Protein AF-A0A951C9Q3-F1 (afdb_monomer_lite)

Sequence (137 aa):
ATAHCTKGAGIWDWASNDQGAEPDVVMASCGDVPTMESLAATALLRQRLPDAKIRFVNVVDLFKLVPHTEHPHGMTDREFEALFTPDKPVIFNVHSYPGLIDRLKRSGPSGAVFCKKSEAVFLDAVFSRAQDWLRSS

pLDDT: mean 73.92, std 15.93, range [34.81, 93.25]

Foldseek 3Di:
DPDQPPQQKDWDPVLWDCNLPDFQEEEEEEDDVRLVLSSVLSVVLCVVPVPGTYIYMYGDDLQCCPDCVVPVSHHHLVVVCSRGNQAHEYEYGYADDPVSVVVCPVSHHPHYDYDYDDSVRSSVVSVVVSVVVVVVD

Structure (mmCIF, N/CA/C/O backbone):
data_AF-A0A951C9Q3-F1
#
_entry.id   AF-A0A951C9Q3-F1
#
loop_
_atom_site.group_PDB
_atom_site.id
_atom_site.type_symbol
_atom_site.label_atom_id
_atom_site.label_alt_id
_atom_site.label_comp_id
_atom_site.label_asym_id
_atom_site.label_entity_id
_atom_site.label_seq_id
_atom_site.pdbx_PDB_ins_code
_atom_site.Cartn_x
_atom_site.Cartn_y
_atom_site.Cartn_z
_atom_site.occupancy
_atom_site.B_iso_or_equiv
_atom_site.auth_seq_id
_atom_site.auth_comp_id
_atom_site.auth_asym_id
_atom_site.auth_atom_id
_atom_site.pdbx_PDB_model_num
ATOM 1 N N . ALA A 1 1 ? 2.908 -21.199 -4.649 1.00 40.22 1 ALA A N 1
ATOM 2 C CA . ALA A 1 1 ? 3.579 -19.922 -4.332 1.00 40.22 1 ALA A CA 1
ATOM 3 C C . ALA A 1 1 ? 4.092 -19.235 -5.610 1.00 40.22 1 ALA A C 1
ATOM 5 O O . ALA A 1 1 ? 5.249 -18.848 -5.683 1.00 40.22 1 ALA A O 1
ATOM 6 N N . THR A 1 2 ? 3.238 -19.072 -6.633 1.00 34.81 2 THR A N 1
ATOM 7 C CA . THR A 1 2 ? 3.688 -18.699 -7.993 1.00 34.81 2 THR A CA 1
ATOM 8 C C . THR A 1 2 ? 2.633 -17.857 -8.719 1.00 34.81 2 THR A C 1
ATOM 10 O O . THR A 1 2 ? 2.186 -18.200 -9.801 1.00 34.81 2 THR A O 1
ATOM 13 N N . ALA A 1 3 ? 2.174 -16.773 -8.096 1.00 39.34 3 ALA A N 1
ATOM 14 C CA . ALA A 1 3 ? 1.381 -15.741 -8.785 1.00 39.34 3 ALA A CA 1
ATOM 15 C C . ALA A 1 3 ? 1.983 -14.335 -8.617 1.00 39.34 3 ALA A C 1
ATOM 17 O O . ALA A 1 3 ? 1.625 -13.407 -9.334 1.00 39.34 3 ALA A O 1
ATOM 18 N N . HIS A 1 4 ? 2.939 -14.188 -7.694 1.00 43.34 4 HIS A N 1
ATOM 19 C CA . HIS A 1 4 ? 3.469 -12.897 -7.269 1.00 43.34 4 HIS A CA 1
ATOM 20 C C . HIS A 1 4 ? 4.774 -12.495 -7.983 1.00 43.34 4 HIS A C 1
ATOM 22 O O . HIS A 1 4 ? 5.127 -11.322 -8.017 1.00 43.34 4 HIS A O 1
ATOM 28 N N . CYS A 1 5 ? 5.483 -13.448 -8.603 1.00 34.97 5 CYS A N 1
ATOM 29 C CA . CYS A 1 5 ? 6.807 -13.207 -9.193 1.00 34.97 5 CYS A CA 1
ATOM 30 C C . CYS A 1 5 ? 6.794 -12.660 -10.631 1.00 34.97 5 CYS A C 1
ATOM 32 O O . CYS A 1 5 ? 7.859 -12.342 -11.147 1.00 34.97 5 CYS A O 1
ATOM 34 N N . THR A 1 6 ? 5.638 -12.519 -11.289 1.00 46.56 6 THR A N 1
ATOM 35 C CA . THR A 1 6 ? 5.596 -12.129 -12.717 1.00 46.56 6 THR A CA 1
ATOM 36 C C . THR A 1 6 ? 5.184 -10.670 -12.953 1.00 46.56 6 THR A C 1
ATOM 38 O O . THR A 1 6 ? 5.308 -10.184 -14.071 1.00 46.56 6 THR A O 1
ATOM 41 N N . LYS A 1 7 ? 4.718 -9.935 -11.929 1.00 59.47 7 LYS A N 1
ATOM 42 C CA . LYS A 1 7 ? 4.153 -8.579 -12.114 1.00 59.47 7 LYS A CA 1
ATOM 43 C C . LYS A 1 7 ? 4.946 -7.432 -11.486 1.00 59.47 7 LYS A C 1
ATOM 45 O O . LYS A 1 7 ? 4.603 -6.283 -11.727 1.00 59.47 7 LYS A O 1
ATOM 50 N N . GLY A 1 8 ? 6.011 -7.703 -10.729 1.00 73.69 8 GLY A N 1
ATOM 51 C CA . GLY A 1 8 ? 6.880 -6.671 -10.136 1.00 73.69 8 GLY A CA 1
ATOM 52 C C . GLY A 1 8 ? 6.212 -5.751 -9.096 1.00 73.69 8 GLY A C 1
ATOM 53 O O . GLY A 1 8 ? 6.913 -5.036 -8.390 1.00 73.69 8 GLY A O 1
ATOM 54 N N . ALA A 1 9 ? 4.892 -5.832 -8.921 1.00 82.94 9 ALA A N 1
ATOM 55 C CA . ALA A 1 9 ? 4.154 -5.443 -7.727 1.00 82.94 9 ALA A CA 1
ATOM 56 C C . ALA A 1 9 ? 2.946 -6.371 -7.539 1.00 82.94 9 ALA A C 1
ATOM 58 O O . ALA A 1 9 ? 2.446 -6.952 -8.509 1.00 82.94 9 ALA A O 1
ATOM 59 N N . GLY A 1 10 ? 2.453 -6.492 -6.311 1.00 87.00 10 GLY A N 1
ATOM 60 C CA . GLY A 1 10 ? 1.210 -7.208 -6.064 1.00 87.00 10 GLY A CA 1
ATOM 61 C C . GLY A 1 10 ? 0.670 -7.061 -4.651 1.00 87.00 10 GLY A C 1
ATOM 62 O O . GLY A 1 10 ? 1.359 -6.613 -3.737 1.00 87.00 10 GLY A O 1
ATOM 63 N N . ILE A 1 11 ? -0.574 -7.506 -4.483 1.00 90.62 11 ILE A N 1
ATOM 64 C CA . ILE A 1 11 ? -1.285 -7.508 -3.204 1.00 90.62 11 ILE A CA 1
ATOM 65 C C . ILE A 1 11 ? -0.825 -8.695 -2.351 1.00 90.62 11 ILE A C 1
ATOM 67 O O . ILE A 1 11 ? -0.667 -9.811 -2.854 1.00 90.62 11 ILE A O 1
ATOM 71 N N . TRP A 1 12 ? -0.581 -8.451 -1.065 1.00 92.00 12 TRP A N 1
ATOM 72 C CA . TRP A 1 12 ? -0.310 -9.490 -0.072 1.00 92.00 12 TRP A CA 1
ATOM 73 C C . TRP A 1 12 ? -1.570 -9.763 0.738 1.00 92.00 12 TRP A C 1
ATOM 75 O O . TRP A 1 12 ? -1.875 -9.041 1.688 1.00 92.00 12 TRP A O 1
ATOM 85 N N . ASP A 1 13 ? -2.283 -10.832 0.383 1.00 88.75 13 ASP A N 1
ATOM 86 C CA . ASP A 1 13 ? -3.567 -11.187 1.006 1.00 88.75 13 ASP A CA 1
ATOM 87 C C . ASP A 1 13 ? -3.448 -11.415 2.518 1.00 88.75 13 ASP A C 1
ATOM 89 O O . ASP A 1 13 ? -4.340 -11.061 3.275 1.00 88.75 13 ASP A O 1
ATOM 93 N N . TRP A 1 14 ? -2.317 -11.955 2.981 1.00 90.06 14 TRP A N 1
ATOM 94 C CA . TRP A 1 14 ? -2.076 -12.210 4.405 1.00 90.06 14 TRP A CA 1
ATOM 95 C C . TRP A 1 14 ? -1.842 -10.930 5.225 1.00 90.06 14 TRP A C 1
ATOM 97 O O . TRP A 1 14 ? -2.091 -10.914 6.432 1.00 90.06 14 TRP A O 1
ATOM 107 N N . ALA A 1 15 ? -1.346 -9.867 4.585 1.00 89.88 15 ALA A N 1
ATOM 108 C CA . ALA A 1 15 ? -1.128 -8.562 5.207 1.00 89.88 15 ALA A CA 1
ATOM 109 C C . ALA A 1 15 ? -2.353 -7.643 5.053 1.00 89.88 15 ALA A C 1
ATOM 111 O O . ALA A 1 15 ? -2.518 -6.705 5.833 1.00 89.88 15 ALA A O 1
ATOM 112 N N . SER A 1 16 ? -3.219 -7.940 4.082 1.00 91.38 16 SER A N 1
ATOM 113 C CA . SER A 1 16 ? -4.458 -7.216 3.800 1.00 91.38 16 SER A CA 1
ATOM 114 C C . SER A 1 16 ? -5.625 -7.745 4.644 1.00 91.38 16 SER A C 1
ATOM 116 O O . SER A 1 16 ? -5.615 -8.884 5.109 1.00 91.38 16 SER A O 1
ATOM 118 N N . ASN A 1 17 ? -6.657 -6.927 4.847 1.00 92.12 17 ASN A N 1
ATOM 119 C CA . ASN A 1 17 ? -7.937 -7.349 5.443 1.00 92.12 17 ASN A CA 1
ATOM 120 C C . ASN A 1 17 ? -9.161 -6.882 4.633 1.00 92.12 17 ASN A C 1
ATOM 122 O O . ASN A 1 17 ? -10.287 -7.053 5.094 1.00 92.12 17 ASN A O 1
ATOM 126 N N . ASP A 1 18 ? -8.954 -6.336 3.431 1.00 87.56 18 ASP A N 1
ATOM 127 C CA . ASP A 1 18 ? -10.035 -5.905 2.539 1.00 87.56 18 ASP A CA 1
ATOM 128 C C . ASP A 1 18 ? -10.830 -7.074 1.920 1.00 87.56 18 ASP A C 1
ATOM 130 O O . ASP A 1 18 ? -11.957 -6.874 1.479 1.00 87.56 18 ASP A O 1
ATOM 134 N N . GLN A 1 19 ? -10.272 -8.293 1.911 1.00 85.75 19 GLN A N 1
ATOM 135 C CA . GLN A 1 19 ? -10.859 -9.500 1.307 1.00 85.75 19 GLN A CA 1
ATOM 136 C C . GLN A 1 19 ? -11.293 -9.297 -0.158 1.00 85.75 19 GLN A C 1
ATOM 138 O O . GLN A 1 19 ? -12.280 -9.872 -0.613 1.00 85.75 19 GLN A O 1
ATOM 143 N N . GLY A 1 20 ? -10.569 -8.454 -0.900 1.00 78.62 20 GLY A N 1
ATOM 144 C CA . GLY A 1 20 ? -10.906 -8.093 -2.277 1.00 78.62 20 GLY A CA 1
ATOM 145 C C . GLY A 1 20 ? -12.056 -7.087 -2.409 1.00 78.62 20 GLY A C 1
ATOM 146 O O . GLY A 1 20 ? -12.415 -6.730 -3.531 1.00 78.62 20 GLY A O 1
ATOM 147 N N . ALA A 1 21 ? -12.615 -6.600 -1.299 1.00 85.81 21 ALA A N 1
ATOM 148 C CA . ALA A 1 21 ? -13.512 -5.454 -1.298 1.00 85.81 21 ALA A CA 1
ATOM 149 C C . ALA A 1 21 ? -12.733 -4.142 -1.498 1.00 85.81 21 ALA A C 1
ATOM 151 O O . ALA A 1 21 ? -11.500 -4.106 -1.542 1.00 85.81 21 ALA A O 1
ATOM 152 N N . GLU A 1 22 ? -13.475 -3.047 -1.626 1.00 85.94 22 GLU A N 1
ATOM 153 C CA . GLU A 1 22 ? -12.917 -1.701 -1.711 1.00 85.94 22 GLU A CA 1
ATOM 154 C C . GLU A 1 22 ? -12.209 -1.335 -0.388 1.00 85.94 22 GLU A C 1
ATOM 156 O O . GLU A 1 22 ? -12.847 -1.415 0.670 1.00 85.94 22 GLU A O 1
ATOM 161 N N . PRO A 1 23 ? -10.899 -1.007 -0.411 1.00 90.31 23 PRO A N 1
ATOM 162 C CA . PRO A 1 23 ? -10.156 -0.634 0.786 1.00 90.31 23 PRO A CA 1
ATOM 163 C C . PRO A 1 23 ? -10.430 0.823 1.180 1.00 90.31 23 PRO A C 1
ATOM 165 O O . PRO A 1 23 ? -10.731 1.660 0.334 1.00 90.31 23 PRO A O 1
ATOM 168 N N . ASP A 1 24 ? -10.248 1.144 2.456 1.00 87.62 24 ASP A N 1
ATOM 169 C CA . ASP A 1 24 ? -10.248 2.524 2.955 1.00 87.62 24 ASP A CA 1
ATOM 170 C C . ASP A 1 24 ? -8.873 3.180 2.764 1.00 87.62 24 ASP A C 1
ATOM 172 O O . ASP A 1 24 ? -8.761 4.392 2.578 1.00 87.62 24 ASP A O 1
ATOM 176 N N . VAL A 1 25 ? -7.810 2.367 2.782 1.00 86.94 25 VAL A N 1
ATOM 177 C CA . VAL A 1 25 ? -6.433 2.793 2.521 1.00 86.94 25 VAL A CA 1
ATOM 178 C C . VAL A 1 25 ? -5.623 1.686 1.852 1.00 86.94 25 VAL A C 1
ATOM 180 O O . VAL A 1 25 ? -5.740 0.502 2.182 1.00 86.94 25 VAL A O 1
ATOM 183 N N . VAL A 1 26 ? -4.733 2.085 0.946 1.00 89.12 26 VAL A N 1
ATOM 184 C CA . VAL A 1 26 ? -3.696 1.210 0.395 1.00 89.12 26 VAL A CA 1
ATOM 185 C C . VAL A 1 26 ? -2.362 1.502 1.079 1.00 89.12 26 VAL A C 1
ATOM 187 O O . VAL A 1 26 ? -1.812 2.592 0.945 1.00 89.12 26 VAL A O 1
ATOM 190 N N . MET A 1 27 ? -1.824 0.527 1.805 1.00 90.19 27 MET A N 1
ATOM 191 C CA . MET A 1 27 ? -0.444 0.529 2.280 1.00 90.19 27 MET A CA 1
ATOM 192 C C . MET A 1 27 ? 0.445 -0.091 1.209 1.00 90.19 27 MET A C 1
ATOM 194 O O . MET A 1 27 ? 0.181 -1.199 0.750 1.00 90.19 27 MET A O 1
ATOM 198 N N . ALA A 1 28 ? 1.513 0.593 0.826 1.00 89.31 28 ALA A N 1
ATOM 199 C CA . ALA A 1 28 ? 2.423 0.113 -0.193 1.00 89.31 28 ALA A CA 1
ATOM 200 C C . ALA A 1 28 ? 3.881 0.302 0.206 1.00 89.31 28 ALA A C 1
ATOM 202 O O . ALA A 1 28 ? 4.246 1.307 0.814 1.00 89.31 28 ALA A O 1
ATOM 203 N N . SER A 1 29 ? 4.727 -0.656 -0.155 1.00 89.31 29 SER A N 1
ATOM 204 C CA . SER A 1 29 ? 6.150 -0.626 0.173 1.00 89.31 29 SER A CA 1
ATOM 205 C C . SER A 1 29 ? 7.016 -1.035 -1.004 1.00 89.31 29 SER A C 1
ATOM 207 O O . SER A 1 29 ? 6.598 -1.807 -1.864 1.00 89.31 29 SER A O 1
ATOM 209 N N . CYS A 1 30 ? 8.249 -0.533 -1.029 1.00 86.75 30 CYS A N 1
ATOM 210 C CA . CYS A 1 30 ? 9.271 -1.015 -1.946 1.00 86.75 30 CYS A CA 1
ATOM 211 C C . CYS A 1 30 ? 10.632 -1.112 -1.260 1.00 86.75 30 CYS A C 1
ATOM 213 O O . CYS A 1 30 ? 11.171 -0.105 -0.799 1.00 86.75 30 CYS A O 1
ATOM 215 N N . GLY A 1 31 ? 11.217 -2.309 -1.278 1.00 84.00 31 GLY A N 1
ATOM 216 C CA . GLY A 1 31 ? 12.478 -2.632 -0.610 1.00 84.00 31 GLY A CA 1
ATOM 217 C C . GLY A 1 31 ? 12.272 -3.465 0.654 1.00 84.00 31 GLY A C 1
ATOM 218 O O . GLY A 1 31 ? 11.160 -3.613 1.145 1.00 84.00 31 GLY A O 1
ATOM 219 N N . ASP A 1 32 ? 13.354 -4.001 1.195 1.00 83.31 32 ASP A N 1
ATOM 220 C CA . ASP A 1 32 ? 13.374 -4.874 2.371 1.00 83.31 32 ASP A CA 1
ATOM 221 C C . ASP A 1 32 ? 12.925 -4.161 3.658 1.00 83.31 32 ASP A C 1
ATOM 223 O O . ASP A 1 32 ? 11.906 -4.509 4.256 1.00 83.31 32 ASP A O 1
ATOM 227 N N . VAL A 1 33 ? 13.643 -3.115 4.056 1.00 84.94 33 VAL A N 1
ATOM 228 C CA . VAL A 1 33 ? 13.368 -2.352 5.278 1.00 84.94 33 VAL A CA 1
ATOM 229 C C . VAL A 1 33 ? 12.026 -1.592 5.206 1.00 84.94 33 VAL A C 1
ATOM 231 O O . VAL A 1 33 ? 11.254 -1.715 6.156 1.00 84.94 33 VAL A O 1
ATOM 234 N N . PRO A 1 34 ? 11.640 -0.913 4.098 1.00 85.31 34 PRO A N 1
ATOM 235 C CA . PRO A 1 34 ? 10.333 -0.253 3.989 1.00 85.31 34 PRO A CA 1
ATOM 236 C C . PRO A 1 34 ? 9.173 -1.231 4.090 1.00 85.31 34 PRO A C 1
ATOM 238 O O . PRO A 1 34 ? 8.109 -0.886 4.599 1.00 85.31 34 PRO A O 1
ATOM 241 N N . THR A 1 35 ? 9.362 -2.458 3.600 1.00 88.62 35 THR A N 1
ATOM 242 C CA . THR A 1 35 ? 8.339 -3.499 3.701 1.00 88.62 35 THR A CA 1
ATOM 243 C C . THR A 1 35 ? 8.158 -3.933 5.145 1.00 88.62 35 THR A C 1
ATOM 245 O O . THR A 1 35 ? 7.024 -3.981 5.613 1.00 88.62 35 THR A O 1
ATOM 248 N N . MET A 1 36 ? 9.245 -4.153 5.888 1.00 89.19 36 MET A N 1
ATOM 249 C CA . MET A 1 36 ? 9.163 -4.479 7.316 1.00 89.19 36 MET A CA 1
ATOM 250 C C . MET A 1 36 ? 8.477 -3.371 8.126 1.00 89.19 36 MET A C 1
ATOM 252 O O . MET A 1 36 ? 7.574 -3.652 8.915 1.00 89.19 36 MET A O 1
ATOM 256 N N . GLU A 1 37 ? 8.839 -2.111 7.885 1.00 87.50 37 GLU A N 1
ATOM 257 C CA . GLU A 1 37 ? 8.205 -0.950 8.523 1.00 87.50 37 GLU A CA 1
ATOM 258 C C . GLU A 1 37 ? 6.711 -0.850 8.180 1.00 87.50 37 GLU A C 1
ATOM 260 O O . GLU A 1 37 ? 5.874 -0.637 9.057 1.00 87.50 37 GLU A O 1
ATOM 265 N N . SER A 1 38 ? 6.352 -1.043 6.908 1.00 89.81 38 SER A N 1
ATOM 266 C CA . SER A 1 38 ? 4.963 -0.948 6.441 1.00 89.81 38 SER A CA 1
ATOM 267 C C . SER A 1 38 ? 4.097 -2.081 6.981 1.00 89.81 38 SER A C 1
ATOM 269 O O . SER A 1 38 ? 2.928 -1.864 7.304 1.00 89.81 38 SER A O 1
ATOM 271 N N . LEU A 1 39 ? 4.656 -3.284 7.128 1.00 91.44 39 LEU A N 1
ATOM 272 C CA . LEU A 1 39 ? 3.983 -4.405 7.783 1.00 91.44 39 LEU A CA 1
ATOM 273 C C . LEU A 1 39 ? 3.726 -4.110 9.263 1.00 91.44 39 LEU A C 1
ATOM 275 O O . LEU A 1 39 ? 2.613 -4.325 9.743 1.00 91.44 39 LEU A O 1
ATOM 279 N N . ALA A 1 40 ? 4.723 -3.575 9.973 1.00 89.62 40 ALA A N 1
ATOM 280 C CA . ALA A 1 40 ? 4.570 -3.178 11.370 1.00 89.62 40 ALA A CA 1
ATOM 281 C C . ALA A 1 40 ? 3.504 -2.079 11.529 1.00 89.62 40 ALA A C 1
ATOM 283 O O . ALA A 1 40 ? 2.618 -2.192 12.377 1.00 89.62 40 ALA A O 1
ATOM 284 N N . ALA A 1 41 ? 3.526 -1.061 10.665 1.00 88.38 41 ALA A N 1
ATOM 285 C CA . ALA A 1 41 ? 2.513 -0.010 10.636 1.00 88.38 41 ALA A CA 1
ATOM 286 C C . ALA A 1 41 ? 1.113 -0.566 10.333 1.00 88.38 41 ALA A C 1
ATOM 288 O O . ALA A 1 41 ? 0.155 -0.209 11.012 1.00 88.38 41 ALA A O 1
ATOM 289 N N . THR A 1 42 ? 0.990 -1.492 9.378 1.00 90.56 42 THR A N 1
ATOM 290 C CA . THR A 1 42 ? -0.282 -2.162 9.053 1.00 90.56 42 THR A CA 1
ATOM 291 C C . THR A 1 42 ? -0.823 -2.939 10.249 1.00 90.56 42 THR A C 1
ATOM 293 O O . THR A 1 42 ? -2.003 -2.831 10.576 1.00 90.56 42 THR A O 1
ATOM 296 N N . ALA A 1 43 ? 0.033 -3.685 10.952 1.00 89.25 43 ALA A N 1
ATOM 297 C CA . ALA A 1 43 ? -0.360 -4.406 12.157 1.00 89.25 43 ALA A CA 1
ATOM 298 C C . ALA A 1 43 ? -0.851 -3.453 13.262 1.00 89.25 43 ALA A C 1
ATOM 300 O O . ALA A 1 43 ? -1.878 -3.716 13.887 1.00 89.25 43 ALA A O 1
ATOM 301 N N . LEU A 1 44 ? -0.163 -2.326 13.469 1.00 87.50 44 LEU A N 1
ATOM 302 C CA . LEU A 1 44 ? -0.557 -1.303 14.443 1.00 87.50 44 LEU A CA 1
ATOM 303 C C . LEU A 1 44 ? -1.868 -0.606 14.062 1.00 87.50 44 LEU A C 1
ATOM 305 O O . LEU A 1 44 ? -2.717 -0.391 14.927 1.00 87.50 44 LEU A O 1
ATOM 309 N N . LEU A 1 45 ? -2.059 -0.281 12.782 1.00 86.62 45 LEU A N 1
ATOM 310 C CA . LEU A 1 45 ? -3.303 0.300 12.279 1.00 86.62 45 LEU A CA 1
ATOM 311 C C . LEU A 1 45 ? -4.482 -0.633 12.528 1.00 86.62 45 LEU A C 1
ATOM 313 O O . LEU A 1 45 ? -5.482 -0.191 13.073 1.00 86.62 45 LEU A O 1
ATOM 317 N N . ARG A 1 46 ? -4.340 -1.927 12.232 1.00 87.56 46 ARG A N 1
ATOM 318 C CA . ARG A 1 46 ? -5.395 -2.923 12.479 1.00 87.56 46 ARG A CA 1
ATOM 319 C C . ARG A 1 46 ? -5.757 -3.066 13.955 1.00 87.56 46 ARG A C 1
ATOM 321 O O . ARG A 1 46 ? -6.893 -3.395 14.270 1.00 87.56 46 ARG A O 1
ATOM 328 N N . GLN A 1 47 ? -4.809 -2.833 14.863 1.00 87.75 47 GLN A N 1
ATOM 329 C CA . GLN A 1 47 ? -5.086 -2.841 16.302 1.00 87.75 47 GLN A CA 1
ATOM 330 C C . GLN A 1 47 ? -5.846 -1.591 16.755 1.00 87.75 47 GLN A C 1
ATOM 332 O O . GLN A 1 47 ? -6.678 -1.680 17.653 1.00 87.75 47 GLN A O 1
ATOM 337 N N . ARG A 1 48 ? -5.552 -0.425 16.167 1.00 87.00 48 ARG A N 1
ATOM 338 C CA . ARG A 1 48 ? -6.182 0.850 16.549 1.00 87.00 48 ARG A CA 1
ATOM 339 C C . ARG A 1 48 ? -7.490 1.131 15.808 1.00 87.00 48 ARG A C 1
ATOM 341 O O . ARG A 1 48 ? -8.337 1.826 16.353 1.00 87.00 48 ARG A O 1
ATOM 348 N N . LEU A 1 49 ? -7.630 0.608 14.592 1.00 87.06 49 LEU A N 1
ATOM 349 C CA . LEU A 1 49 ? -8.753 0.785 13.670 1.00 87.06 49 LEU A CA 1
ATOM 350 C C . LEU A 1 49 ? -9.188 -0.589 13.138 1.00 87.06 49 LEU A C 1
ATOM 352 O O . LEU A 1 49 ? -8.861 -0.943 12.004 1.00 87.06 49 LEU A O 1
ATOM 356 N N . PRO A 1 50 ? -9.883 -1.398 13.954 1.00 86.38 50 PRO A N 1
ATOM 357 C CA . PRO A 1 50 ? -10.254 -2.761 13.574 1.00 86.38 50 PRO A CA 1
ATOM 358 C C . PRO A 1 50 ? -11.219 -2.811 12.381 1.00 86.38 50 PRO A C 1
ATOM 360 O O . PRO A 1 50 ? -11.196 -3.782 11.627 1.00 86.38 50 PRO A O 1
ATOM 363 N N . ASP A 1 51 ? -12.017 -1.759 12.191 1.00 87.69 51 ASP A N 1
ATOM 364 C CA . ASP A 1 51 ? -13.022 -1.673 11.128 1.00 87.69 51 ASP A CA 1
ATOM 365 C C . ASP A 1 51 ? -12.455 -1.168 9.791 1.00 87.69 51 ASP A C 1
ATOM 367 O O . ASP A 1 51 ? -13.109 -1.300 8.758 1.00 87.69 51 ASP A O 1
ATOM 371 N N . ALA A 1 52 ? -11.234 -0.618 9.788 1.00 88.06 52 ALA A N 1
ATOM 372 C CA . ALA A 1 52 ? -10.609 -0.098 8.578 1.00 88.06 52 ALA A CA 1
ATOM 373 C C . ALA A 1 52 ? -10.130 -1.237 7.664 1.00 88.06 52 ALA A C 1
ATOM 375 O O . ALA A 1 52 ? -9.386 -2.137 8.080 1.00 88.06 52 ALA A O 1
ATOM 376 N N . LYS A 1 53 ? -10.505 -1.167 6.386 1.00 91.94 53 LYS A N 1
ATOM 377 C CA . LYS A 1 53 ? -10.041 -2.067 5.329 1.00 91.94 53 LYS A CA 1
ATOM 378 C C . LYS A 1 53 ? -8.738 -1.549 4.739 1.00 91.94 53 LYS A C 1
ATOM 380 O O . LYS A 1 53 ? -8.682 -0.504 4.095 1.00 91.94 53 LYS A O 1
ATOM 385 N N . ILE A 1 54 ? -7.685 -2.322 4.933 1.00 91.62 54 ILE A N 1
ATOM 386 C CA . ILE A 1 54 ? -6.328 -2.032 4.500 1.00 91.62 54 ILE A CA 1
ATOM 387 C C . ILE A 1 54 ? -5.935 -3.040 3.425 1.00 91.62 54 ILE A C 1
ATOM 389 O O . ILE A 1 54 ? -5.948 -4.257 3.646 1.00 91.62 54 ILE A O 1
ATOM 393 N N . ARG A 1 55 ? -5.529 -2.513 2.270 1.00 93.12 55 ARG A N 1
ATOM 394 C CA . ARG A 1 55 ? -4.861 -3.276 1.214 1.00 93.12 55 ARG A CA 1
ATOM 395 C C . ARG A 1 55 ? -3.359 -3.117 1.349 1.00 93.12 55 ARG A C 1
ATOM 397 O O . ARG A 1 55 ? -2.880 -1.990 1.370 1.00 93.12 55 ARG A O 1
ATOM 404 N N . PHE A 1 56 ? -2.615 -4.216 1.384 1.00 93.25 56 PHE A N 1
ATOM 405 C CA . PHE A 1 56 ? -1.155 -4.179 1.378 1.00 93.25 56 PHE A CA 1
ATOM 406 C C . PHE A 1 56 ? -0.603 -4.538 -0.003 1.00 93.25 56 PHE A C 1
ATOM 408 O O . PHE A 1 56 ? -0.847 -5.638 -0.500 1.00 93.25 56 PHE A O 1
ATOM 415 N N . VAL A 1 57 ? 0.175 -3.638 -0.604 1.00 91.12 57 VAL A N 1
ATOM 416 C CA . VAL A 1 57 ? 0.817 -3.813 -1.913 1.00 91.12 57 VAL A CA 1
ATOM 417 C C . VAL A 1 57 ? 2.333 -3.798 -1.756 1.00 91.12 57 VAL A C 1
ATOM 419 O O . VAL A 1 57 ? 2.928 -2.786 -1.398 1.00 91.12 57 VAL A O 1
ATOM 422 N N . ASN A 1 58 ? 2.986 -4.904 -2.092 1.00 90.44 58 ASN A N 1
ATOM 423 C CA . ASN A 1 58 ? 4.440 -4.948 -2.156 1.00 90.44 58 ASN A CA 1
ATOM 424 C C . ASN A 1 58 ? 4.913 -4.690 -3.589 1.00 90.44 58 ASN A C 1
ATOM 426 O O . ASN A 1 58 ? 4.518 -5.400 -4.517 1.00 90.44 58 ASN A O 1
ATOM 430 N N . VAL A 1 59 ? 5.787 -3.704 -3.764 1.00 87.25 59 VAL A N 1
ATOM 431 C CA . VAL A 1 59 ? 6.445 -3.379 -5.030 1.00 87.25 59 VAL A CA 1
ATOM 432 C C . VAL A 1 59 ? 7.878 -3.900 -4.984 1.00 87.25 59 VAL A C 1
ATOM 434 O O . VAL A 1 59 ? 8.667 -3.542 -4.115 1.00 87.25 59 VAL A O 1
ATOM 437 N N . VAL A 1 60 ? 8.212 -4.766 -5.934 1.00 84.44 60 VAL A N 1
ATOM 438 C CA . VAL A 1 60 ? 9.551 -5.349 -6.097 1.00 84.44 60 VAL A CA 1
ATOM 439 C C . VAL A 1 60 ? 10.360 -4.559 -7.124 1.00 84.44 60 VAL A C 1
ATOM 441 O O . VAL A 1 60 ? 11.560 -4.372 -6.951 1.00 84.44 60 VAL A O 1
ATOM 444 N N . ASP A 1 61 ? 9.704 -4.082 -8.182 1.00 80.00 61 ASP A N 1
ATOM 445 C CA . ASP A 1 61 ? 10.327 -3.338 -9.272 1.00 80.00 61 ASP A CA 1
ATOM 446 C C . ASP A 1 61 ? 9.708 -1.940 -9.386 1.00 80.00 61 ASP A C 1
ATOM 448 O O . ASP A 1 61 ? 8.559 -1.781 -9.794 1.00 80.00 61 ASP A O 1
ATOM 452 N N . LEU A 1 62 ? 10.482 -0.906 -9.045 1.00 76.31 62 LEU A N 1
ATOM 453 C CA . LEU A 1 62 ? 10.037 0.487 -9.141 1.00 76.31 62 LEU A CA 1
ATOM 454 C C . LEU A 1 62 ? 9.766 0.932 -10.581 1.00 76.31 62 LEU A C 1
ATOM 456 O O . LEU A 1 62 ? 8.948 1.828 -10.784 1.00 76.31 62 LEU A O 1
ATOM 460 N N . PHE A 1 63 ? 10.401 0.317 -11.583 1.00 76.06 63 PHE A N 1
ATOM 461 C CA . PHE A 1 63 ? 10.150 0.662 -12.983 1.00 76.06 63 PHE A CA 1
ATOM 462 C C . PHE A 1 63 ? 8.748 0.256 -13.438 1.00 76.06 63 PHE A C 1
ATOM 464 O O . PHE A 1 63 ? 8.237 0.825 -14.400 1.00 76.06 63 PHE A O 1
ATOM 471 N N . LYS A 1 64 ? 8.084 -0.659 -12.721 1.00 76.88 64 LYS A N 1
ATOM 472 C CA . LYS A 1 64 ? 6.674 -0.993 -12.960 1.00 76.88 64 LYS A CA 1
ATOM 473 C C . LYS A 1 64 ? 5.728 0.157 -12.650 1.00 76.88 64 LYS A C 1
ATOM 475 O O . LYS A 1 64 ? 4.656 0.222 -13.229 1.00 76.88 64 LYS A O 1
ATOM 480 N N . LEU A 1 65 ? 6.119 1.068 -11.765 1.00 74.94 65 LEU A N 1
ATOM 481 C CA . LEU A 1 65 ? 5.313 2.239 -11.428 1.00 74.94 65 LEU A CA 1
ATOM 482 C C . LEU A 1 65 ? 5.401 3.349 -12.485 1.00 74.94 65 LEU A C 1
ATOM 484 O O . LEU A 1 65 ? 4.676 4.338 -12.399 1.00 74.94 65 LEU A O 1
ATOM 488 N N . VAL A 1 66 ? 6.295 3.212 -13.466 1.00 74.25 66 VAL A N 1
ATOM 489 C CA . VAL A 1 66 ? 6.346 4.097 -14.633 1.00 74.25 66 VAL A CA 1
ATOM 490 C C . VAL A 1 66 ? 5.208 3.705 -15.584 1.00 74.25 66 VAL A C 1
ATOM 492 O O . VAL A 1 66 ? 4.966 2.508 -15.744 1.00 74.25 66 VAL A O 1
ATOM 495 N N . PRO A 1 67 ? 4.514 4.657 -16.233 1.00 72.25 67 PRO A N 1
ATOM 496 C CA . PRO A 1 67 ? 3.508 4.326 -17.233 1.00 72.25 67 PRO A CA 1
ATOM 497 C C . PRO A 1 67 ? 4.094 3.478 -18.364 1.00 72.25 67 PRO A C 1
ATOM 499 O O . PRO A 1 67 ? 5.197 3.742 -18.850 1.00 72.25 67 PRO A O 1
ATOM 502 N N . HIS A 1 68 ? 3.332 2.495 -18.842 1.00 76.31 68 HIS A N 1
ATOM 503 C CA . HIS A 1 68 ? 3.730 1.658 -19.980 1.00 76.31 68 HIS A CA 1
ATOM 504 C C . HIS A 1 68 ? 4.017 2.478 -21.260 1.00 76.31 68 HIS A C 1
ATOM 506 O O . HIS A 1 68 ? 4.747 2.037 -22.145 1.00 76.31 68 HIS A O 1
ATOM 512 N N . THR A 1 69 ? 3.464 3.689 -21.375 1.00 75.38 69 THR A N 1
ATOM 513 C CA . THR A 1 69 ? 3.737 4.630 -22.476 1.00 75.38 69 THR A CA 1
ATOM 514 C C . THR A 1 69 ? 5.144 5.234 -22.430 1.00 75.38 69 THR A C 1
ATOM 516 O O . THR A 1 69 ? 5.672 5.608 -23.474 1.00 75.38 69 THR A O 1
ATOM 519 N N . GLU A 1 70 ? 5.761 5.317 -21.247 1.00 73.81 70 GLU A N 1
ATOM 520 C CA . GLU A 1 70 ? 7.104 5.875 -21.039 1.00 73.81 70 GLU A CA 1
ATOM 521 C C . GLU A 1 70 ? 8.179 4.787 -20.907 1.00 73.81 70 GLU A C 1
ATOM 523 O O . GLU A 1 70 ? 9.343 5.029 -21.230 1.00 73.81 70 GLU A O 1
ATOM 528 N N . HIS A 1 71 ? 7.815 3.588 -20.440 1.00 74.25 71 HIS A N 1
ATOM 529 C CA . HIS A 1 71 ? 8.753 2.483 -20.262 1.00 74.25 71 HIS A CA 1
ATOM 530 C C . HIS A 1 71 ? 8.122 1.132 -20.647 1.00 74.25 71 HIS A C 1
ATOM 532 O O . HIS A 1 71 ? 7.058 0.804 -20.125 1.00 74.25 71 HIS A O 1
ATOM 538 N N . PRO A 1 72 ? 8.787 0.282 -21.461 1.00 77.56 72 PRO A N 1
ATOM 539 C CA . PRO A 1 72 ? 8.234 -1.004 -21.916 1.00 77.56 72 PRO A CA 1
ATOM 540 C C . PRO A 1 72 ? 7.873 -1.990 -20.798 1.00 77.56 72 PRO A C 1
ATOM 542 O O . PRO A 1 72 ? 7.115 -2.931 -21.008 1.00 77.56 72 PRO A O 1
ATOM 545 N N . HIS A 1 73 ? 8.449 -1.810 -19.608 1.00 76.88 73 HIS A N 1
ATOM 546 C CA . HIS A 1 73 ? 8.139 -2.630 -18.437 1.00 76.88 73 HIS A CA 1
ATOM 547 C C . HIS A 1 73 ? 7.177 -1.959 -17.457 1.00 76.88 73 HIS A C 1
ATOM 549 O O . HIS A 1 73 ? 6.858 -2.578 -16.444 1.00 76.88 73 HIS A O 1
ATOM 555 N N . GLY A 1 74 ? 6.725 -0.741 -17.748 1.00 77.50 74 GLY A N 1
ATOM 556 C CA . GLY A 1 74 ? 5.765 0.004 -16.946 1.00 77.50 74 GLY A CA 1
ATOM 557 C C . GLY A 1 74 ? 4.389 -0.658 -16.871 1.00 77.50 74 GLY A C 1
ATOM 558 O O . GLY A 1 74 ? 4.056 -1.506 -17.699 1.00 77.50 74 GLY A O 1
ATOM 559 N N . MET A 1 75 ? 3.595 -0.293 -15.869 1.00 79.88 75 MET A N 1
ATOM 560 C CA . MET A 1 75 ? 2.199 -0.721 -15.757 1.00 79.88 75 MET A CA 1
ATOM 561 C C . MET A 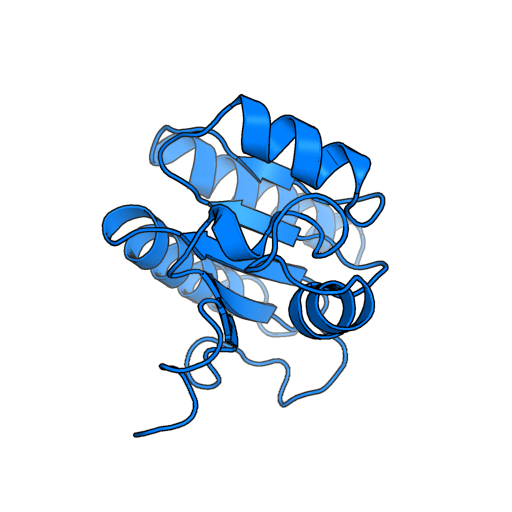1 75 ? 1.293 0.156 -16.616 1.00 79.88 75 MET A C 1
ATOM 563 O O . MET A 1 75 ? 1.553 1.340 -16.844 1.00 79.88 75 MET A O 1
ATOM 567 N N . THR A 1 76 ? 0.209 -0.438 -17.100 1.00 81.56 76 THR A N 1
ATOM 568 C CA . THR A 1 76 ? -0.913 0.320 -17.662 1.00 81.56 76 THR A CA 1
ATOM 569 C C . THR A 1 76 ? -1.697 1.014 -16.546 1.00 81.56 76 THR A C 1
ATOM 571 O O . THR A 1 76 ? -1.715 0.533 -15.412 1.00 81.56 76 THR A O 1
ATOM 574 N N . ASP A 1 77 ? -2.409 2.097 -16.865 1.00 79.00 77 ASP A N 1
ATOM 575 C CA . ASP A 1 77 ? -3.242 2.815 -15.885 1.00 79.00 77 ASP A CA 1
ATOM 576 C C . ASP A 1 77 ? -4.250 1.876 -15.209 1.00 79.00 77 ASP A C 1
ATOM 578 O O . ASP A 1 77 ? -4.413 1.893 -13.995 1.00 79.00 77 ASP A O 1
ATOM 582 N N . ARG A 1 78 ? -4.831 0.944 -15.973 1.00 79.56 78 ARG A N 1
ATOM 583 C CA . ARG A 1 78 ? -5.758 -0.070 -15.455 1.00 79.56 78 ARG A CA 1
ATOM 584 C C . ARG A 1 78 ? -5.109 -1.022 -14.444 1.00 79.56 78 ARG A C 1
ATOM 586 O O . ARG A 1 78 ? -5.758 -1.438 -13.488 1.00 79.56 78 ARG A O 1
ATOM 593 N N . GLU A 1 79 ? -3.856 -1.419 -14.662 1.00 81.62 79 GLU A N 1
ATOM 594 C CA . GLU A 1 79 ? -3.116 -2.255 -13.706 1.00 81.62 79 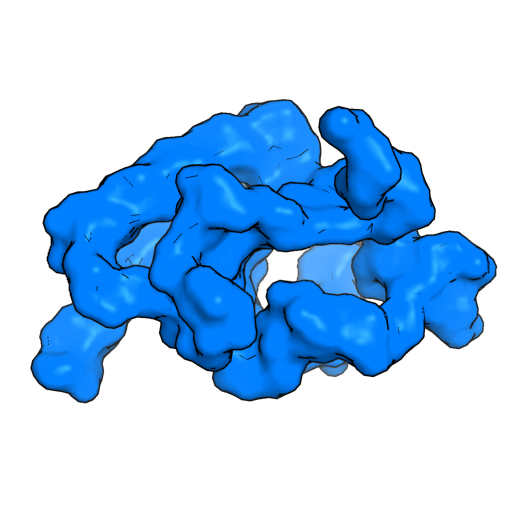GLU A CA 1
ATOM 595 C C . GLU A 1 79 ? -2.763 -1.471 -12.444 1.00 81.62 79 GLU A C 1
ATOM 597 O O . GLU A 1 79 ? -2.855 -2.014 -11.343 1.00 81.62 79 GLU A O 1
ATOM 602 N N . PHE A 1 80 ? -2.410 -0.195 -12.603 1.00 80.94 80 PHE A N 1
ATOM 603 C CA . PHE A 1 80 ? -2.150 0.699 -11.485 1.00 80.94 80 PHE A CA 1
ATOM 604 C C . PHE A 1 80 ? -3.415 0.910 -10.642 1.00 80.94 80 PHE A C 1
ATOM 606 O O . PHE A 1 80 ? -3.387 0.686 -9.434 1.00 80.94 80 PHE A O 1
ATOM 613 N N . GLU A 1 81 ? -4.544 1.245 -11.265 1.00 82.44 81 GLU A N 1
ATOM 614 C CA . GLU A 1 81 ? -5.840 1.415 -10.599 1.00 82.44 81 GLU A CA 1
ATOM 615 C C . GLU A 1 81 ? -6.311 0.133 -9.906 1.00 82.44 81 GLU A C 1
ATOM 617 O O . GLU A 1 81 ? -6.846 0.189 -8.801 1.00 82.44 81 GLU A O 1
ATOM 622 N N . ALA A 1 82 ? -6.073 -1.041 -10.496 1.00 83.50 82 ALA A N 1
ATOM 623 C CA . ALA A 1 82 ? -6.418 -2.309 -9.857 1.00 83.50 82 ALA A CA 1
ATOM 624 C C . ALA A 1 82 ? -5.646 -2.537 -8.541 1.00 83.50 82 ALA A C 1
ATOM 626 O O . ALA A 1 82 ? -6.177 -3.145 -7.608 1.00 83.50 82 ALA A O 1
ATOM 627 N N . LEU A 1 83 ? -4.404 -2.050 -8.454 1.00 83.56 83 LEU A N 1
ATOM 628 C CA . LEU A 1 83 ? -3.564 -2.176 -7.262 1.00 83.56 83 LEU A CA 1
ATOM 629 C C . LEU A 1 83 ? -3.837 -1.071 -6.239 1.00 83.56 83 LEU A C 1
ATOM 631 O O . LEU A 1 83 ? -4.033 -1.361 -5.059 1.00 83.56 83 LEU A O 1
ATOM 635 N N . PHE A 1 84 ? -3.848 0.179 -6.693 1.00 82.12 84 PHE A N 1
ATOM 636 C CA . PHE A 1 84 ? -3.825 1.364 -5.840 1.00 82.12 84 PHE A CA 1
ATOM 637 C C . PHE A 1 84 ? -5.179 2.039 -5.672 1.00 82.12 84 PHE A C 1
ATOM 639 O O . PHE A 1 84 ? -5.288 2.905 -4.810 1.00 82.12 84 PHE A O 1
ATOM 646 N N . THR A 1 85 ? -6.200 1.603 -6.421 1.00 81.25 85 THR A N 1
ATOM 647 C CA . THR A 1 85 ? -7.531 2.227 -6.536 1.00 81.25 85 THR A CA 1
ATOM 648 C C . THR A 1 85 ? -7.471 3.648 -7.121 1.00 81.25 85 THR A C 1
ATOM 650 O O . THR A 1 85 ? -6.422 4.284 -7.060 1.00 81.25 85 THR A O 1
ATOM 653 N N . PRO A 1 86 ? -8.550 4.162 -7.736 1.00 76.19 86 PRO A N 1
ATOM 654 C CA . PRO A 1 86 ? -8.539 5.493 -8.348 1.00 76.19 86 PRO A CA 1
ATOM 655 C C . PRO A 1 86 ? -8.782 6.643 -7.355 1.00 76.19 86 PRO A C 1
ATOM 657 O O . PRO A 1 86 ? -8.470 7.789 -7.670 1.00 76.19 86 PRO A O 1
ATOM 660 N N . ASP A 1 87 ? -9.355 6.367 -6.181 1.00 77.38 87 ASP A N 1
ATOM 661 C CA . ASP A 1 87 ? -9.918 7.381 -5.280 1.00 77.38 87 ASP A CA 1
ATOM 662 C C . ASP A 1 87 ? -9.511 7.223 -3.805 1.00 77.38 87 ASP A C 1
ATOM 664 O O . ASP A 1 87 ? -9.781 8.119 -3.002 1.00 77.38 87 ASP A O 1
ATOM 668 N N . LYS A 1 88 ? -8.847 6.123 -3.420 1.00 81.75 88 LYS A N 1
ATOM 669 C CA . LYS A 1 88 ? -8.446 5.894 -2.023 1.00 81.75 88 LYS A CA 1
ATOM 670 C C . LYS A 1 88 ? -7.057 6.441 -1.720 1.00 81.75 88 LYS A C 1
ATOM 672 O O . LYS A 1 88 ? -6.183 6.480 -2.591 1.00 81.75 88 LYS A O 1
ATOM 677 N N . PRO A 1 89 ? -6.811 6.853 -0.465 1.00 82.50 89 PRO A N 1
ATOM 678 C CA . PRO A 1 89 ? -5.481 7.253 -0.044 1.00 82.50 89 PRO A CA 1
ATOM 679 C C . PRO A 1 89 ? -4.497 6.081 -0.152 1.00 82.50 89 PRO A C 1
ATOM 681 O O . PRO A 1 89 ? -4.759 4.970 0.312 1.00 82.50 89 PRO A O 1
ATOM 684 N N . VAL A 1 90 ? -3.323 6.368 -0.714 1.00 82.62 90 VAL A N 1
ATOM 685 C CA . VAL A 1 90 ? -2.192 5.437 -0.794 1.00 82.62 90 VAL A CA 1
ATOM 686 C C . VAL A 1 90 ? -1.075 5.944 0.111 1.00 82.62 90 VAL A C 1
ATOM 688 O O . VAL A 1 90 ? -0.621 7.075 -0.056 1.00 82.62 90 VAL A O 1
ATOM 691 N N .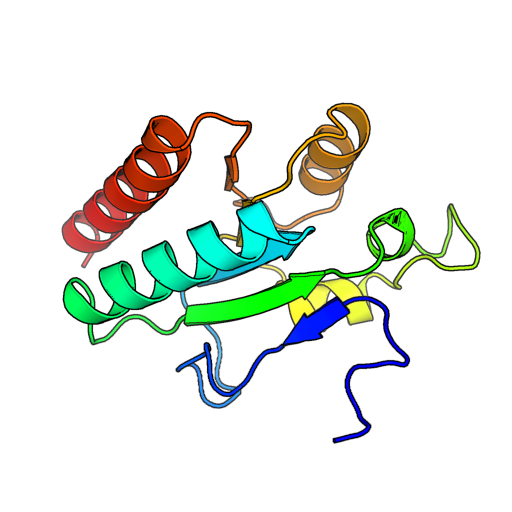 ILE A 1 91 ? -0.620 5.115 1.049 1.00 84.81 91 ILE A N 1
ATOM 692 C CA . ILE A 1 91 ? 0.569 5.348 1.870 1.00 84.81 91 ILE A CA 1
ATOM 693 C C . ILE A 1 91 ? 1.704 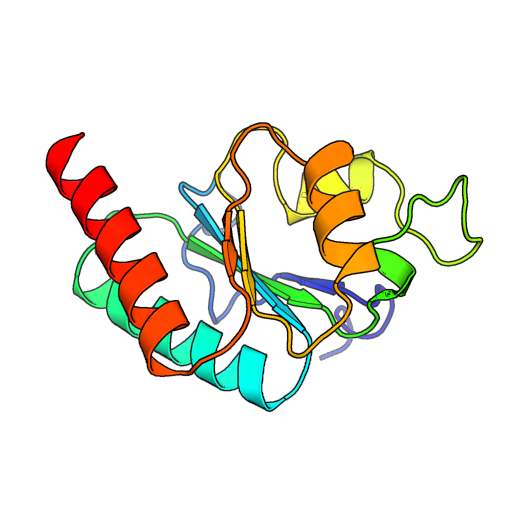4.531 1.266 1.00 84.81 91 ILE A C 1
ATOM 695 O O . ILE A 1 91 ? 1.712 3.310 1.384 1.00 84.81 91 ILE A O 1
ATOM 699 N N . PHE A 1 92 ? 2.656 5.194 0.611 1.00 83.50 92 PHE A N 1
ATOM 700 C CA . PHE A 1 92 ? 3.769 4.515 -0.059 1.00 83.50 92 PHE A CA 1
ATOM 701 C C . PHE A 1 92 ? 5.087 4.746 0.690 1.00 83.50 92 PHE A C 1
ATOM 703 O O . PHE A 1 92 ? 5.556 5.887 0.768 1.00 83.50 92 PHE A O 1
ATOM 710 N N . ASN A 1 93 ? 5.693 3.676 1.212 1.00 83.94 93 ASN A N 1
ATOM 711 C CA . ASN A 1 93 ? 6.996 3.698 1.874 1.00 83.94 93 ASN A CA 1
ATOM 712 C C . ASN A 1 93 ? 8.105 3.209 0.928 1.00 83.94 93 ASN A C 1
ATOM 714 O O . ASN A 1 93 ? 8.093 2.071 0.453 1.00 83.94 93 ASN A O 1
ATOM 718 N N . VAL A 1 94 ? 9.084 4.071 0.646 1.00 76.44 94 VAL A N 1
ATOM 719 C CA . VAL A 1 94 ? 10.196 3.755 -0.259 1.00 76.44 94 VAL A CA 1
ATOM 720 C C . VAL A 1 94 ? 11.472 4.483 0.126 1.00 76.44 94 VAL A C 1
ATOM 722 O O . VAL A 1 94 ? 11.469 5.655 0.503 1.00 76.44 94 VAL A O 1
ATOM 725 N N . HIS A 1 95 ? 12.598 3.787 -0.033 1.00 70.69 95 HIS A N 1
ATOM 726 C CA . HIS A 1 95 ? 13.866 4.254 0.510 1.00 70.69 95 HIS A CA 1
ATOM 727 C C . HIS A 1 95 ? 14.574 5.355 -0.260 1.00 70.69 95 HIS A C 1
ATOM 729 O O . HIS A 1 95 ? 15.350 6.052 0.393 1.00 70.69 95 HIS A O 1
ATOM 735 N N . SER A 1 96 ? 14.329 5.546 -1.564 1.00 56.09 96 SER A N 1
ATOM 736 C CA . SER A 1 96 ? 14.695 6.756 -2.330 1.00 56.09 96 SER A CA 1
ATOM 737 C C . SER A 1 96 ? 14.488 6.578 -3.833 1.00 56.09 96 SER A C 1
ATOM 739 O O . SER A 1 96 ? 15.242 5.850 -4.457 1.00 56.09 96 SER A O 1
ATOM 741 N N . TYR A 1 97 ? 13.566 7.346 -4.415 1.00 54.16 97 TYR A N 1
ATOM 742 C CA . TYR A 1 97 ? 13.723 7.978 -5.733 1.00 54.16 97 TYR A CA 1
ATOM 743 C C . TYR A 1 97 ? 12.847 9.241 -5.729 1.00 54.16 97 TYR A C 1
ATOM 745 O O . TYR A 1 97 ? 11.656 9.163 -6.031 1.00 54.16 97 TYR A O 1
ATOM 753 N N . PRO A 1 98 ? 13.387 10.416 -5.352 1.00 51.12 98 PRO A N 1
ATOM 754 C CA . PRO A 1 98 ? 12.609 11.657 -5.269 1.00 51.12 98 PRO A CA 1
ATOM 755 C C . PRO A 1 98 ? 11.824 11.947 -6.560 1.00 51.12 98 PRO A C 1
ATOM 757 O O . PRO A 1 98 ? 10.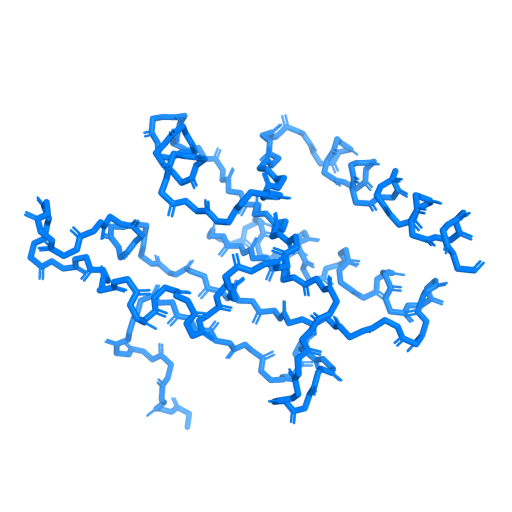632 12.229 -6.515 1.00 51.12 98 PRO A O 1
ATOM 760 N N . GLY A 1 99 ? 12.456 11.734 -7.721 1.00 53.72 99 GLY A N 1
ATOM 761 C CA . GLY A 1 99 ? 11.820 11.927 -9.028 1.00 53.72 99 GLY A CA 1
ATOM 762 C C . GLY A 1 99 ? 10.770 10.877 -9.421 1.00 53.72 99 GLY A C 1
ATOM 763 O O . GLY A 1 99 ? 10.076 11.082 -10.417 1.00 53.72 99 GLY A O 1
ATOM 764 N N . LEU A 1 100 ? 10.657 9.762 -8.691 1.00 58.25 100 LEU A N 1
ATOM 765 C CA . LEU A 1 100 ? 9.585 8.775 -8.863 1.00 58.25 100 LEU A CA 1
ATOM 766 C C . LEU A 1 100 ? 8.370 9.145 -8.005 1.00 58.25 100 LEU A C 1
ATOM 768 O O . LEU A 1 100 ? 7.246 9.052 -8.481 1.00 58.25 100 LEU A O 1
ATOM 772 N N . ILE A 1 101 ? 8.594 9.657 -6.789 1.00 56.50 101 ILE A N 1
ATOM 773 C CA . ILE A 1 101 ? 7.531 10.150 -5.898 1.00 56.50 101 ILE A CA 1
ATOM 774 C C . ILE A 1 101 ? 6.779 11.322 -6.541 1.00 56.50 101 ILE A C 1
ATOM 776 O O . ILE A 1 101 ? 5.552 11.321 -6.574 1.00 56.50 101 ILE A O 1
ATOM 780 N N . ASP A 1 102 ? 7.491 12.289 -7.123 1.00 55.94 102 ASP A N 1
ATOM 781 C CA . ASP A 1 102 ? 6.860 13.429 -7.807 1.00 55.94 102 ASP A CA 1
ATOM 782 C C . ASP A 1 102 ? 6.127 13.025 -9.098 1.00 55.94 102 ASP A C 1
ATOM 784 O O . ASP A 1 102 ? 5.292 13.768 -9.614 1.00 55.94 102 ASP A O 1
ATOM 788 N N . ARG A 1 103 ? 6.440 11.853 -9.660 1.00 55.75 103 ARG A N 1
ATOM 789 C CA . ARG A 1 103 ? 5.705 11.264 -10.787 1.00 55.75 103 ARG A CA 1
ATOM 790 C C . ARG A 1 103 ? 4.458 10.537 -10.309 1.00 55.75 103 ARG A C 1
ATOM 792 O O . ARG A 1 103 ? 3.381 10.861 -10.778 1.00 55.75 103 ARG A O 1
ATOM 799 N N . LEU A 1 104 ? 4.578 9.681 -9.299 1.00 55.81 104 LEU A N 1
ATOM 800 C CA . LEU A 1 104 ? 3.444 9.014 -8.660 1.00 55.81 104 LEU A CA 1
ATOM 801 C C . LEU A 1 104 ? 2.409 10.006 -8.102 1.00 55.81 104 LEU A C 1
ATOM 803 O O . LEU A 1 104 ? 1.216 9.742 -8.168 1.00 55.81 104 LEU A O 1
ATOM 807 N N . LYS A 1 105 ? 2.842 11.181 -7.624 1.00 53.72 105 LYS A N 1
ATOM 808 C CA . LYS A 1 105 ? 1.947 12.289 -7.241 1.00 53.72 105 LYS A CA 1
ATOM 809 C C . LYS A 1 105 ? 1.205 12.938 -8.413 1.00 53.72 105 LYS A C 1
ATOM 811 O O . LYS A 1 105 ? 0.154 13.521 -8.190 1.00 53.72 105 LYS A O 1
ATOM 816 N N . ARG A 1 106 ? 1.768 12.905 -9.626 1.00 48.56 106 ARG A N 1
ATOM 817 C CA . ARG A 1 106 ? 1.168 13.498 -10.836 1.00 48.56 106 ARG A CA 1
ATOM 818 C C . ARG A 1 106 ? 0.230 12.536 -11.559 1.00 48.56 106 ARG A C 1
ATOM 820 O O . ARG A 1 106 ? -0.742 13.001 -12.138 1.00 48.56 106 ARG A O 1
ATOM 827 N N . SER A 1 107 ? 0.536 11.240 -11.537 1.00 45.69 107 SER A N 1
ATOM 828 C CA . SER A 1 107 ? -0.243 10.199 -12.222 1.00 45.69 107 SER A CA 1
ATOM 829 C C . SER A 1 107 ? -1.198 9.431 -11.303 1.00 45.69 107 SER A C 1
ATOM 831 O O . SER A 1 107 ? -2.030 8.683 -11.799 1.00 45.69 107 SER A O 1
ATOM 833 N N . GLY A 1 108 ? -1.050 9.551 -9.981 1.00 51.66 108 GLY A N 1
ATOM 834 C CA . GLY A 1 108 ? -1.842 8.804 -9.003 1.00 51.66 108 GLY A CA 1
ATOM 835 C C . GLY A 1 108 ? -3.133 9.512 -8.561 1.00 51.66 108 GLY A C 1
ATOM 836 O O . GLY A 1 108 ? -3.318 10.697 -8.843 1.00 51.66 108 GLY A O 1
ATOM 837 N N . PRO A 1 109 ? -4.004 8.803 -7.817 1.00 46.81 109 PRO A N 1
ATOM 838 C CA . PRO A 1 109 ? -5.215 9.343 -7.205 1.00 46.81 109 PRO A CA 1
ATOM 839 C C . PRO A 1 109 ? -4.963 10.644 -6.448 1.00 46.81 109 PRO A C 1
ATOM 841 O O . PRO A 1 109 ? -3.965 10.768 -5.727 1.00 46.81 109 PRO A O 1
ATOM 844 N N . SER A 1 110 ? -5.910 11.577 -6.541 1.00 39.19 110 SER A N 1
ATOM 845 C CA . SER A 1 110 ? -5.971 12.813 -5.752 1.00 39.19 110 SER A CA 1
ATOM 846 C C . SER A 1 110 ? -6.081 12.506 -4.247 1.00 39.19 110 SER A C 1
ATOM 848 O O . SER A 1 110 ? -7.153 12.598 -3.663 1.00 39.19 110 SER A O 1
ATOM 850 N N . GLY A 1 111 ? -4.985 12.091 -3.603 1.00 42.56 111 GLY A N 1
ATOM 851 C CA . GLY A 1 111 ? -4.985 11.676 -2.194 1.00 42.56 111 GLY A CA 1
ATOM 852 C C . GLY A 1 111 ? -3.793 10.836 -1.718 1.00 42.56 111 GLY A C 1
ATOM 853 O O . GLY A 1 111 ? -3.713 10.534 -0.526 1.00 42.56 111 GLY A O 1
ATOM 854 N N . ALA A 1 112 ? -2.862 10.454 -2.597 1.00 52.03 112 ALA A N 1
ATOM 855 C CA . ALA A 1 112 ? -1.709 9.641 -2.213 1.00 52.03 112 ALA A CA 1
ATOM 856 C C . ALA A 1 112 ? -0.703 10.408 -1.320 1.00 52.03 112 ALA A C 1
ATOM 858 O O . ALA A 1 112 ? -0.144 11.443 -1.698 1.00 52.03 112 ALA A O 1
ATOM 859 N N . VAL A 1 113 ? -0.458 9.878 -0.117 1.00 51.00 113 VAL A N 1
ATOM 860 C CA . VAL A 1 113 ? 0.511 10.385 0.862 1.00 51.00 113 VAL A CA 1
ATOM 861 C C . VAL A 1 113 ? 1.806 9.591 0.707 1.00 51.00 113 VAL A C 1
ATOM 863 O O . VAL A 1 113 ? 1.940 8.456 1.158 1.00 51.00 113 VAL A O 1
ATOM 866 N N . PHE A 1 114 ? 2.791 10.206 0.062 1.00 56.44 114 PHE A N 1
ATOM 867 C CA . PHE A 1 114 ? 4.119 9.622 -0.114 1.00 56.44 114 PHE A CA 1
ATOM 868 C C . PHE A 1 114 ? 5.027 10.062 1.030 1.00 56.44 114 PHE A C 1
ATOM 870 O O . PHE A 1 114 ? 5.330 11.253 1.152 1.00 56.44 114 PHE A O 1
ATOM 877 N N . CYS A 1 115 ? 5.465 9.118 1.861 1.00 46.12 115 CYS A N 1
ATOM 878 C CA . CYS A 1 115 ? 6.352 9.414 2.980 1.00 46.12 115 CYS A CA 1
ATOM 879 C C . CYS A 1 115 ? 7.819 9.218 2.567 1.00 46.12 115 CYS A C 1
ATOM 881 O O . CYS A 1 115 ? 8.184 8.202 1.979 1.00 46.12 115 CYS A O 1
ATOM 883 N N . LYS A 1 116 ? 8.668 10.206 2.873 1.00 47.81 116 LYS A N 1
ATOM 884 C CA . LYS A 1 116 ? 10.122 10.164 2.668 1.00 47.81 116 LYS A CA 1
ATOM 885 C C . LYS A 1 116 ? 10.804 10.109 4.046 1.00 47.81 116 LYS A C 1
ATOM 887 O O . LYS A 1 116 ? 10.620 11.024 4.838 1.00 47.81 116 LYS A O 1
ATOM 892 N N . LYS A 1 117 ? 11.569 9.036 4.291 1.00 48.22 117 LYS A N 1
ATOM 893 C CA . LYS A 1 117 ? 12.424 8.692 5.457 1.00 48.22 117 LYS A CA 1
ATOM 894 C C . LYS A 1 117 ? 12.589 9.719 6.601 1.00 48.22 117 LYS A C 1
ATOM 896 O O . LYS A 1 117 ? 13.332 10.687 6.456 1.00 48.22 117 LYS A O 1
ATOM 901 N N . SER A 1 118 ? 12.108 9.353 7.792 1.00 45.91 118 SER A N 1
ATOM 902 C CA . SER A 1 118 ? 12.868 8.639 8.847 1.00 45.91 118 SER A CA 1
ATOM 903 C C . SER A 1 118 ? 11.901 7.649 9.536 1.00 45.91 118 SER A C 1
ATOM 905 O O . SER A 1 118 ? 10.694 7.865 9.434 1.00 45.91 118 SER A O 1
ATOM 907 N N . GLU A 1 119 ? 12.370 6.573 10.188 1.00 53.31 119 GLU A N 1
ATOM 908 C CA . GLU A 1 119 ? 11.506 5.556 10.850 1.00 53.31 119 GLU A CA 1
ATOM 909 C C . GLU A 1 119 ? 10.393 6.181 11.715 1.00 53.31 119 GLU A C 1
ATOM 911 O O . GLU A 1 119 ? 9.249 5.725 11.699 1.00 53.31 119 GLU A O 1
ATOM 916 N N . ALA A 1 120 ? 10.711 7.274 12.417 1.00 52.34 120 ALA A N 1
ATOM 917 C CA . ALA A 1 120 ? 9.759 8.018 13.238 1.00 52.34 120 ALA A CA 1
ATOM 918 C C . ALA A 1 120 ? 8.702 8.753 12.397 1.00 52.34 120 ALA A C 1
ATOM 920 O O . ALA A 1 120 ? 7.514 8.675 12.686 1.00 52.34 120 ALA A O 1
ATOM 921 N N . VAL A 1 121 ? 9.111 9.404 11.304 1.00 59.72 121 VAL A N 1
ATOM 922 C CA . VAL A 1 121 ? 8.219 10.215 10.458 1.00 59.72 121 VAL A CA 1
ATOM 923 C C . VAL A 1 121 ? 7.207 9.351 9.703 1.00 59.72 121 VAL A C 1
ATOM 925 O O . VAL A 1 121 ? 6.094 9.803 9.442 1.00 59.72 121 VAL A O 1
ATOM 928 N N . PHE A 1 122 ? 7.556 8.106 9.361 1.00 67.75 122 PHE A N 1
ATOM 929 C CA . PHE A 1 122 ? 6.615 7.192 8.712 1.00 67.75 122 PHE A CA 1
ATOM 930 C C . PHE A 1 122 ? 5.493 6.776 9.660 1.00 67.75 122 PHE A C 1
ATOM 932 O O . PHE A 1 122 ? 4.318 6.923 9.324 1.00 67.75 122 PHE A O 1
ATOM 939 N N . LEU A 1 123 ? 5.849 6.316 10.861 1.00 66.62 123 LEU A N 1
ATOM 940 C CA . LEU A 1 123 ? 4.867 5.958 11.879 1.00 66.62 123 LEU A CA 1
ATOM 941 C C . LEU A 1 123 ? 4.047 7.177 12.308 1.00 66.62 123 LEU A C 1
ATOM 943 O O . LEU A 1 123 ? 2.830 7.063 12.402 1.00 66.62 123 LEU A O 1
ATOM 947 N N . ASP A 1 124 ? 4.664 8.347 12.476 1.00 67.31 124 ASP A N 1
ATOM 948 C CA . ASP A 1 124 ? 3.954 9.586 12.807 1.00 67.31 124 ASP A CA 1
ATOM 949 C C . ASP A 1 124 ? 2.989 10.017 11.697 1.00 67.31 124 ASP A C 1
ATOM 951 O O . ASP A 1 124 ? 1.863 10.411 11.989 1.00 67.31 124 ASP A O 1
ATOM 955 N N . ALA A 1 125 ? 3.371 9.900 10.420 1.00 66.94 125 ALA A N 1
ATOM 956 C CA . ALA A 1 125 ? 2.480 10.197 9.297 1.00 66.94 125 ALA A CA 1
ATOM 957 C C . ALA A 1 125 ? 1.302 9.216 9.236 1.00 66.94 125 ALA A C 1
ATOM 959 O O . ALA A 1 125 ? 0.155 9.633 9.062 1.00 66.94 125 ALA A O 1
ATOM 960 N N . VAL A 1 126 ? 1.573 7.921 9.426 1.00 69.94 126 VAL A N 1
ATOM 961 C CA . VAL A 1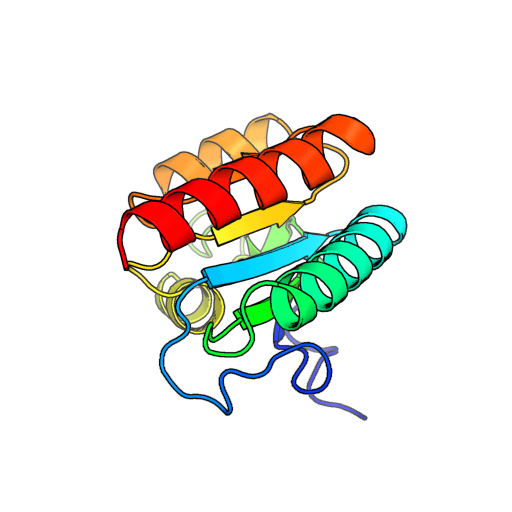 126 ? 0.541 6.882 9.519 1.00 69.94 126 VAL A CA 1
ATOM 962 C C . VAL A 1 126 ? -0.399 7.169 10.689 1.00 69.94 126 VAL A C 1
ATOM 964 O O . VAL A 1 126 ? -1.616 7.108 10.527 1.00 69.94 126 VAL A O 1
ATOM 967 N N . PHE A 1 127 ? 0.134 7.536 11.854 1.00 71.75 127 PHE A N 1
ATOM 968 C CA . PHE A 1 127 ? -0.671 7.832 13.033 1.00 71.75 127 PHE A CA 1
ATOM 969 C C . PHE A 1 127 ? -1.451 9.134 12.917 1.00 71.75 127 PHE A C 1
ATOM 971 O O . PHE A 1 127 ? -2.615 9.155 13.305 1.00 71.75 127 PHE A O 1
ATOM 978 N N . SER A 1 128 ? -0.865 10.188 12.353 1.00 70.88 128 SER A N 1
ATOM 979 C CA . SER A 1 128 ? -1.573 11.435 12.069 1.00 70.88 128 SER A CA 1
ATOM 980 C C . SER A 1 128 ? -2.754 11.171 11.140 1.00 70.88 128 SER A C 1
ATOM 982 O O . SER A 1 128 ? -3.856 11.640 11.404 1.00 70.88 128 SER A O 1
ATOM 984 N N . ARG A 1 129 ? -2.564 10.359 10.092 1.00 71.06 129 ARG A N 1
ATOM 985 C CA . ARG A 1 129 ? -3.647 10.011 9.165 1.00 71.06 129 ARG A CA 1
ATOM 986 C C . ARG A 1 129 ? -4.705 9.120 9.811 1.00 71.06 129 ARG A C 1
ATOM 988 O O . ARG A 1 129 ? -5.892 9.330 9.598 1.00 71.06 129 ARG A O 1
ATOM 995 N N . ALA A 1 130 ? -4.287 8.176 10.651 1.00 69.44 130 ALA A N 1
ATOM 996 C CA . ALA A 1 130 ? -5.203 7.360 11.440 1.00 69.44 130 ALA A CA 1
ATOM 997 C C . ALA A 1 130 ? -6.041 8.205 12.410 1.00 69.44 130 ALA A C 1
ATOM 999 O O . ALA A 1 130 ? -7.222 7.933 12.606 1.00 69.44 130 ALA A O 1
ATOM 1000 N N . GLN A 1 131 ? -5.451 9.247 13.000 1.00 69.62 131 GLN A N 1
ATOM 1001 C CA . GLN A 1 131 ? -6.170 10.203 13.837 1.00 69.62 131 GLN A CA 1
ATOM 1002 C C . GLN A 1 131 ? -7.148 11.061 13.033 1.00 69.62 131 GLN A C 1
ATOM 1004 O O . GLN A 1 131 ? -8.235 11.332 13.536 1.00 69.62 131 GLN A O 1
ATOM 1009 N N . ASP A 1 132 ? -6.802 11.462 11.806 1.00 74.81 132 ASP A N 1
ATOM 1010 C CA . ASP A 1 132 ? -7.753 12.125 10.907 1.00 74.81 132 ASP A CA 1
ATOM 1011 C C . ASP A 1 132 ? -8.959 11.217 10.635 1.00 74.81 132 ASP A C 1
ATOM 1013 O O . ASP A 1 132 ? -10.097 11.670 10.747 1.00 74.81 132 ASP A O 1
ATOM 1017 N N . TRP A 1 133 ? -8.726 9.928 10.350 1.00 68.19 133 TRP A N 1
ATOM 1018 C CA . TRP A 1 133 ? -9.805 8.960 10.135 1.00 68.19 133 TRP A CA 1
ATOM 1019 C C . TRP A 1 133 ? -10.711 8.827 11.358 1.00 68.19 133 TRP A C 1
ATOM 1021 O O . TRP A 1 133 ? -11.921 8.969 11.213 1.00 68.19 133 TRP A O 1
ATOM 1031 N N . LEU A 1 134 ? -10.131 8.678 12.556 1.00 61.19 134 LEU A N 1
ATOM 1032 C CA . LEU A 1 134 ? -10.874 8.640 13.826 1.00 61.19 134 LEU A CA 1
ATOM 1033 C C . LEU A 1 134 ? -11.694 9.902 14.104 1.00 61.19 134 LEU A C 1
ATOM 1035 O O . LEU A 1 134 ? -12.662 9.849 14.853 1.00 61.19 134 LEU A O 1
ATOM 1039 N N . ARG A 1 135 ? -11.280 11.056 13.575 1.00 67.62 135 ARG A N 1
ATOM 1040 C CA . ARG A 1 135 ? -12.006 12.324 13.741 1.00 67.62 135 ARG A CA 1
ATOM 1041 C C . ARG A 1 135 ? -13.108 12.514 12.702 1.00 67.62 135 ARG A C 1
ATOM 1043 O O . ARG A 1 135 ? -13.974 13.357 12.910 1.00 67.62 135 ARG A O 1
ATOM 1050 N N . SER A 1 136 ? -13.041 11.791 11.585 1.00 58.62 136 SER A N 1
ATOM 1051 C CA . SER A 1 136 ? -14.018 11.853 10.490 1.00 58.62 136 SER A CA 1
ATOM 1052 C C . SER A 1 136 ? -15.132 10.802 10.574 1.00 58.62 136 SER A C 1
ATOM 1054 O O . SER A 1 136 ? -16.079 10.884 9.795 1.00 58.62 136 SER A O 1
ATOM 1056 N N . SER A 1 137 ? -15.006 9.835 11.489 1.00 48.50 137 SER A N 1
ATOM 1057 C CA . SER A 1 137 ? -15.939 8.726 11.742 1.00 48.50 137 SER A CA 1
ATOM 1058 C C . SER A 1 137 ? -16.865 8.976 12.925 1.00 48.50 137 SER A C 1
ATOM 1060 O O . SER A 1 137 ? -16.337 9.434 13.964 1.00 48.50 137 SER A O 1
#

Secondary structure (DSSP, 8-state):
--SSSSSSEEE-TTT--STTS--SEEEEEESHHHHHHHHHHHHHHHHH-TT--EEEEEES-GGGGSBTTT-TTPBPHHHHHHHH-SSS-EEEEESS-HHHHHHHHHHS-TT-EEE-S-HHHHHHHHHHHHHHHHHH-

Radius of gyration: 14.18 Å; chains: 1; bounding box: 31×33×39 Å